Protein AF-A0A395M0Y6-F1 (afdb_monomer_lite)

Secondary structure (DSSP, 8-state):
-PPPHHHHHHHHHHHHHHHHHHHHHHHHTT-HHHHHHHHHHHHHHHHHTT-HHHHHHHHHHHHHH-TT-HHHHHHHHHHHHHHHHHT-

pLDDT: mean 92.53, std 9.12, range [48.5, 98.56]

Radius of gyration: 13.65 Å; chains: 1; bounding box: 30×34×34 Å

Structure (mmCIF, N/CA/C/O backbone):
data_AF-A0A395M0Y6-F1
#
_entry.id   AF-A0A395M0Y6-F1
#
loop_
_atom_site.group_PDB
_atom_site.id
_atom_site.type_symbol
_atom_site.label_atom_id
_atom_site.label_alt_id
_atom_site.label_comp_id
_atom_site.label_asym_id
_atom_site.label_entity_id
_atom_site.label_seq_id
_atom_site.pdbx_PDB_ins_code
_atom_site.Cartn_x
_atom_site.Cartn_y
_atom_site.Cartn_z
_atom_site.occupancy
_atom_site.B_iso_or_equiv
_atom_site.auth_seq_id
_atom_site.auth_comp_id
_atom_site.auth_asym_id
_atom_site.auth_atom_id
_atom_site.pdbx_PDB_model_num
ATOM 1 N N . MET A 1 1 ? 2.363 20.648 20.831 1.00 61.59 1 MET A N 1
ATOM 2 C CA . MET A 1 1 ? 0.913 20.640 20.541 1.00 61.59 1 MET A CA 1
ATOM 3 C C . MET A 1 1 ? 0.553 19.262 20.016 1.00 61.59 1 MET A C 1
ATOM 5 O O . MET A 1 1 ? 1.324 18.731 19.228 1.00 61.59 1 MET A O 1
ATOM 9 N N . ASN A 1 2 ? -0.538 18.661 20.495 1.00 71.38 2 ASN A N 1
ATOM 10 C CA . ASN A 1 2 ? -1.048 17.412 19.928 1.00 71.38 2 ASN A CA 1
ATOM 11 C C . ASN A 1 2 ? -1.903 17.761 18.704 1.00 71.38 2 ASN A C 1
ATOM 13 O O . ASN A 1 2 ? -2.810 18.576 18.871 1.00 71.38 2 ASN A O 1
ATOM 17 N N . PRO A 1 3 ? -1.639 17.179 17.522 1.00 73.69 3 PRO A N 1
ATOM 18 C CA . PRO A 1 3 ? -2.434 17.469 16.339 1.00 73.69 3 PRO A CA 1
ATOM 19 C C . PRO A 1 3 ? -3.882 17.012 16.526 1.00 73.69 3 PRO A C 1
ATOM 21 O O . PRO A 1 3 ? -4.144 15.977 17.165 1.00 73.69 3 PRO A O 1
ATOM 24 N N . SER A 1 4 ? -4.801 17.801 15.976 1.00 87.88 4 SER A N 1
ATOM 25 C CA . SER A 1 4 ? -6.238 17.560 15.988 1.00 87.88 4 SER A CA 1
ATOM 26 C C . SER A 1 4 ? -6.591 16.281 15.212 1.00 87.88 4 SER A C 1
ATOM 28 O O . SER A 1 4 ? -5.760 15.678 14.526 1.00 87.88 4 SER A O 1
ATOM 30 N N . CYS A 1 5 ? -7.833 15.810 15.354 1.00 84.12 5 CYS A N 1
ATOM 31 C CA . CYS A 1 5 ? -8.302 14.646 14.598 1.00 84.12 5 CYS A CA 1
ATOM 32 C C . CYS A 1 5 ? -8.303 14.920 13.083 1.00 84.12 5 CYS A C 1
ATOM 34 O O . CYS A 1 5 ? -7.876 14.070 12.305 1.00 84.12 5 CYS A O 1
ATOM 36 N N . GLU A 1 6 ? -8.722 16.123 12.688 1.00 84.00 6 GLU A N 1
ATOM 37 C CA . GLU A 1 6 ? -8.781 16.569 11.292 1.00 84.00 6 GLU A CA 1
ATOM 38 C C . GLU A 1 6 ? -7.378 16.657 10.683 1.00 84.00 6 GLU A C 1
ATOM 40 O O . GLU A 1 6 ? -7.126 16.042 9.650 1.00 84.00 6 GLU A O 1
ATOM 45 N N . GLU A 1 7 ? -6.424 17.268 11.393 1.00 85.50 7 GLU A N 1
ATOM 46 C CA . GLU A 1 7 ? -5.025 17.370 10.947 1.00 85.50 7 GLU A CA 1
ATOM 47 C C . GLU A 1 7 ? -4.394 15.986 10.719 1.00 85.50 7 GLU A C 1
ATOM 49 O O . GLU A 1 7 ? -3.639 15.774 9.770 1.00 85.50 7 GLU A O 1
ATOM 54 N N . LYS A 1 8 ? -4.722 14.996 11.561 1.00 86.38 8 LYS A N 1
ATOM 55 C CA . LYS A 1 8 ? -4.240 13.615 11.384 1.00 86.38 8 LYS A CA 1
ATOM 56 C C . LYS A 1 8 ? -4.863 12.928 10.171 1.00 86.38 8 LYS A C 1
ATOM 58 O O . LYS A 1 8 ? -4.188 12.126 9.526 1.00 86.38 8 LYS A O 1
ATOM 63 N N . LEU A 1 9 ? -6.139 13.180 9.885 1.00 83.31 9 LEU A N 1
ATOM 64 C CA . LEU A 1 9 ? -6.811 12.620 8.712 1.00 83.31 9 LEU A CA 1
ATOM 65 C C . LEU A 1 9 ? -6.245 13.220 7.420 1.00 83.31 9 LEU A C 1
ATOM 67 O O . LEU A 1 9 ? -5.921 12.465 6.504 1.00 83.31 9 LEU A O 1
ATOM 71 N N . GLU A 1 10 ? -6.045 14.537 7.383 1.00 85.81 10 GLU A N 1
ATOM 72 C CA . GLU A 1 10 ? -5.429 15.244 6.254 1.00 85.81 10 GLU A CA 1
ATOM 73 C C . GLU A 1 10 ? -3.987 14.791 6.007 1.00 85.81 10 GLU A C 1
ATOM 75 O O . GLU A 1 10 ? -3.614 14.498 4.866 1.00 85.81 10 GLU A O 1
ATOM 80 N N . GLN A 1 11 ? -3.188 14.645 7.071 1.00 87.31 11 GLN A N 1
ATOM 81 C CA . GLN A 1 11 ? -1.827 14.123 6.958 1.00 87.31 11 GLN A CA 1
ATOM 82 C C . GLN A 1 11 ? -1.822 12.694 6.406 1.00 87.31 11 GLN A C 1
ATOM 84 O O . GLN A 1 11 ? -1.069 12.401 5.482 1.00 87.31 11 GLN A O 1
ATOM 89 N N . ASN A 1 12 ? -2.686 11.808 6.915 1.00 87.75 12 ASN A N 1
ATOM 90 C CA . ASN A 1 12 ? -2.771 10.433 6.416 1.00 87.75 12 ASN A CA 1
ATOM 91 C C . ASN A 1 12 ? -3.166 10.387 4.934 1.00 87.75 12 ASN A C 1
ATOM 93 O O . ASN A 1 12 ? -2.598 9.598 4.183 1.00 87.75 12 ASN A O 1
ATOM 97 N N . ALA A 1 13 ? -4.123 11.214 4.504 1.00 86.31 13 ALA A N 1
ATOM 98 C CA . ALA A 1 13 ? -4.527 11.292 3.101 1.00 86.31 13 ALA A CA 1
ATOM 99 C C . ALA A 1 13 ? -3.378 11.791 2.211 1.00 86.31 13 ALA A C 1
ATOM 101 O O . ALA A 1 13 ? -3.115 11.219 1.153 1.00 86.31 13 ALA A O 1
ATOM 102 N N . THR A 1 14 ? -2.650 12.808 2.674 1.00 89.81 14 THR A N 1
ATOM 103 C CA . THR A 1 14 ? -1.479 13.355 1.978 1.00 89.81 14 THR A CA 1
ATOM 104 C C . THR A 1 14 ? -0.370 12.311 1.855 1.00 89.81 14 THR A C 1
ATOM 106 O O . THR A 1 14 ? 0.146 12.078 0.762 1.00 89.81 14 THR A O 1
ATOM 109 N N . ASP A 1 15 ? -0.047 11.619 2.948 1.00 92.69 15 ASP A N 1
ATOM 110 C CA . ASP A 1 15 ? 0.975 10.573 2.974 1.00 92.69 15 ASP A CA 1
ATOM 111 C C . ASP A 1 15 ? 0.625 9.409 2.036 1.00 92.69 15 ASP A C 1
ATOM 113 O O . ASP A 1 15 ? 1.503 8.894 1.341 1.00 92.69 15 ASP A O 1
ATOM 117 N N . VAL A 1 16 ? -0.651 9.008 1.971 1.00 95.69 16 VAL A N 1
ATOM 118 C CA . VAL A 1 16 ? -1.128 7.977 1.032 1.00 95.69 16 VAL A CA 1
ATOM 119 C C . VAL A 1 16 ? -0.829 8.382 -0.412 1.00 95.69 16 VAL A C 1
ATOM 121 O O . VAL A 1 16 ? -0.204 7.607 -1.137 1.00 95.69 16 VAL A O 1
ATOM 124 N N . LEU A 1 17 ? -1.187 9.607 -0.811 1.00 96.25 17 LEU A N 1
ATOM 125 C CA . LEU A 1 17 ? -0.936 10.108 -2.168 1.00 96.25 17 LEU A CA 1
ATOM 126 C C . LEU A 1 17 ? 0.562 10.171 -2.497 1.00 96.25 17 LEU A C 1
ATOM 128 O O . LEU A 1 17 ? 0.972 9.807 -3.602 1.00 96.25 17 LEU A O 1
ATOM 132 N N . ILE A 1 18 ? 1.391 10.590 -1.535 1.00 97.62 18 ILE A N 1
ATOM 133 C CA . ILE A 1 18 ? 2.851 10.625 -1.694 1.00 97.62 18 ILE A CA 1
ATOM 134 C C . ILE A 1 18 ? 3.392 9.212 -1.932 1.00 97.62 18 ILE A C 1
ATOM 136 O O . ILE A 1 18 ? 4.155 8.999 -2.877 1.00 97.62 18 ILE A O 1
ATOM 140 N N . TYR A 1 19 ? 2.987 8.233 -1.120 1.00 98.31 19 TYR A N 1
ATOM 141 C CA . TYR A 1 19 ? 3.445 6.855 -1.279 1.00 98.31 19 TYR A CA 1
ATOM 142 C C . TYR A 1 19 ? 2.973 6.219 -2.590 1.00 98.31 19 TYR A C 1
ATOM 144 O O . TYR A 1 19 ? 3.754 5.498 -3.208 1.00 98.31 19 TYR A O 1
ATOM 152 N N . GLU A 1 20 ? 1.751 6.495 -3.051 1.00 98.12 20 GLU A N 1
ATOM 153 C CA . GLU A 1 20 ? 1.273 6.024 -4.359 1.00 98.12 20 GLU A CA 1
ATOM 154 C C . GLU A 1 20 ? 2.113 6.607 -5.511 1.00 98.12 20 GLU A C 1
ATOM 156 O O . GLU A 1 20 ? 2.573 5.866 -6.381 1.00 98.12 20 GLU A O 1
ATOM 161 N N . SER A 1 21 ? 2.402 7.912 -5.477 1.00 97.94 21 SER A N 1
ATOM 162 C CA . SER A 1 21 ? 3.225 8.585 -6.494 1.00 97.94 21 SER A CA 1
ATOM 163 C C . SER A 1 21 ? 4.673 8.073 -6.516 1.00 97.94 21 SER A C 1
ATOM 165 O O . SER A 1 21 ? 5.236 7.762 -7.574 1.00 97.94 21 SER A O 1
ATOM 167 N N . MET A 1 22 ? 5.275 7.899 -5.334 1.00 98.19 22 MET A N 1
ATOM 168 C CA . MET A 1 22 ? 6.599 7.289 -5.205 1.00 98.19 22 MET A CA 1
ATOM 169 C C . MET A 1 22 ? 6.601 5.848 -5.706 1.00 98.19 22 MET A C 1
ATOM 171 O O . MET A 1 22 ? 7.537 5.448 -6.397 1.00 98.19 22 MET A O 1
ATOM 175 N N . ALA A 1 23 ? 5.562 5.071 -5.387 1.00 98.25 23 ALA A N 1
ATOM 176 C CA . ALA A 1 23 ? 5.448 3.693 -5.834 1.00 98.25 23 ALA A CA 1
ATOM 177 C C . ALA A 1 23 ? 5.451 3.597 -7.356 1.00 98.25 23 ALA A C 1
ATOM 179 O O . ALA A 1 23 ? 6.260 2.851 -7.910 1.00 98.25 23 ALA A O 1
ATOM 180 N N . GLN A 1 24 ? 4.595 4.384 -8.013 1.00 97.88 24 GLN A N 1
ATOM 181 C CA . GLN A 1 24 ? 4.519 4.450 -9.466 1.00 97.88 24 GLN A CA 1
ATOM 182 C C . GLN A 1 24 ? 5.886 4.790 -10.069 1.00 97.88 24 GLN A C 1
ATOM 184 O O . GLN A 1 24 ? 6.403 4.030 -10.886 1.00 97.88 24 GLN A O 1
ATOM 189 N N . THR A 1 25 ? 6.520 5.863 -9.589 1.00 98.12 25 THR A N 1
ATOM 190 C CA . THR A 1 25 ? 7.841 6.290 -10.072 1.00 98.12 25 THR A CA 1
ATOM 191 C C . THR A 1 25 ? 8.893 5.192 -9.885 1.00 98.12 25 THR A C 1
ATOM 193 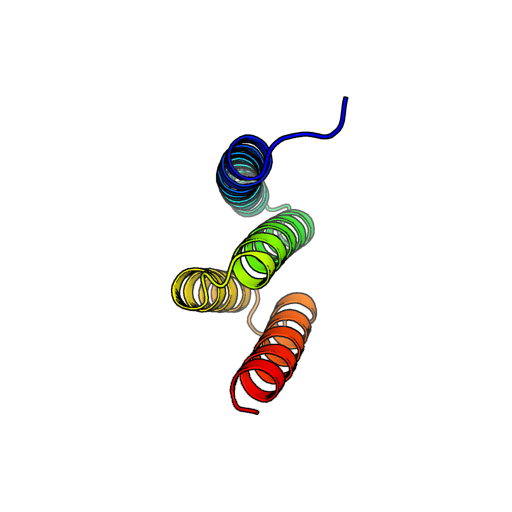O O . THR A 1 25 ? 9.673 4.907 -10.793 1.00 98.12 25 THR A O 1
ATOM 196 N N . CYS A 1 26 ? 8.930 4.540 -8.719 1.00 98.19 26 CYS A N 1
ATOM 197 C CA . CYS A 1 26 ? 9.867 3.452 -8.458 1.00 98.19 26 CYS A CA 1
ATOM 198 C C . CYS A 1 26 ? 9.643 2.264 -9.401 1.00 98.19 26 CYS A C 1
ATOM 200 O O . CYS A 1 26 ? 10.620 1.729 -9.920 1.00 98.19 26 CYS A O 1
ATOM 202 N N . ILE A 1 27 ? 8.392 1.862 -9.638 1.00 97.62 27 ILE A N 1
ATOM 203 C CA . ILE A 1 27 ? 8.048 0.737 -10.520 1.00 97.62 27 ILE A CA 1
ATOM 204 C C . ILE A 1 27 ? 8.436 1.053 -11.967 1.00 97.62 27 ILE A C 1
ATOM 206 O O . ILE A 1 27 ? 9.122 0.249 -12.594 1.00 97.62 27 ILE A O 1
ATOM 210 N N . GLU A 1 28 ? 8.088 2.239 -12.470 1.00 97.56 28 GLU A N 1
ATOM 211 C CA . GLU A 1 28 ? 8.435 2.688 -13.828 1.00 97.56 28 GLU A CA 1
ATOM 212 C C . GLU A 1 28 ? 9.951 2.728 -14.066 1.00 97.56 28 GLU A C 1
ATOM 214 O O . GLU A 1 28 ? 10.427 2.453 -15.166 1.00 97.56 28 GLU A O 1
ATOM 219 N N . LYS A 1 29 ? 10.731 3.046 -13.027 1.00 97.62 29 LYS A N 1
ATOM 220 C CA . LYS A 1 29 ? 12.201 3.059 -13.076 1.00 97.62 29 LYS A CA 1
ATOM 221 C C . LYS A 1 29 ? 12.840 1.692 -12.794 1.00 97.62 29 LYS A C 1
ATOM 223 O O . LYS A 1 29 ? 14.064 1.602 -12.760 1.00 97.62 29 LYS A O 1
ATOM 228 N N . GLY A 1 30 ? 12.049 0.639 -12.582 1.00 97.06 30 GLY A N 1
ATOM 229 C CA . GLY A 1 30 ? 12.536 -0.719 -12.315 1.00 97.06 30 GLY A CA 1
ATOM 230 C C . GLY A 1 30 ? 12.941 -0.988 -10.859 1.00 97.06 30 GLY A C 1
ATOM 231 O O . GLY A 1 30 ? 13.360 -2.097 -10.530 1.00 97.06 30 GLY A O 1
ATOM 232 N N . PHE A 1 31 ? 12.763 -0.032 -9.945 1.00 97.69 31 PHE A N 1
ATOM 233 C CA . PHE A 1 31 ? 12.959 -0.213 -8.502 1.00 97.69 31 PHE A CA 1
ATOM 234 C C . PHE A 1 31 ? 11.755 -0.916 -7.852 1.00 97.69 31 PHE A C 1
ATOM 236 O O . PHE A 1 31 ? 11.179 -0.432 -6.874 1.00 97.69 31 PHE A O 1
ATOM 243 N N . VAL A 1 32 ? 11.384 -2.083 -8.383 1.00 96.69 32 VAL A N 1
ATOM 244 C CA . VAL A 1 32 ? 10.152 -2.822 -8.052 1.00 96.69 32 VAL A CA 1
ATOM 245 C C . VAL A 1 32 ? 9.974 -3.022 -6.544 1.00 96.69 32 VAL A C 1
ATOM 247 O O . VAL A 1 32 ? 8.928 -2.695 -5.990 1.00 96.69 32 VAL A O 1
ATOM 250 N N . GLN A 1 33 ? 11.020 -3.468 -5.844 1.00 97.25 33 GLN A N 1
ATOM 251 C CA . GLN A 1 33 ? 10.965 -3.709 -4.396 1.00 97.25 33 GLN A CA 1
ATOM 252 C C . GLN A 1 33 ? 10.718 -2.431 -3.578 1.00 97.25 33 GLN A C 1
ATOM 254 O O . GLN A 1 33 ? 10.041 -2.471 -2.551 1.00 97.25 33 GLN A O 1
ATOM 259 N N . HIS A 1 34 ? 11.240 -1.281 -4.018 1.00 97.81 34 HIS A N 1
ATOM 260 C CA . HIS A 1 34 ? 10.942 0.001 -3.372 1.00 97.81 34 HIS A CA 1
ATOM 261 C C . HIS A 1 34 ? 9.512 0.449 -3.670 1.00 97.81 34 HIS A C 1
ATOM 263 O O . HIS A 1 34 ? 8.828 0.925 -2.764 1.00 97.81 34 HIS A O 1
ATOM 269 N N . GLY A 1 35 ? 9.037 0.225 -4.896 1.00 98.38 35 GLY A N 1
ATOM 270 C CA . GLY A 1 35 ? 7.656 0.501 -5.268 1.00 98.38 35 GLY A CA 1
ATOM 271 C C . GLY A 1 35 ? 6.652 -0.293 -4.435 1.00 98.38 35 GLY A C 1
ATOM 272 O O . GLY A 1 35 ? 5.748 0.288 -3.840 1.00 98.38 35 GLY A O 1
ATOM 273 N N . LEU A 1 36 ? 6.878 -1.601 -4.280 1.00 98.38 36 LEU A N 1
ATOM 274 C CA . LEU A 1 36 ? 6.057 -2.476 -3.438 1.00 98.38 36 LEU A CA 1
ATOM 275 C C . LEU A 1 36 ? 6.039 -2.029 -1.970 1.00 98.38 36 LEU A C 1
ATOM 277 O O . LEU A 1 36 ? 4.982 -2.028 -1.344 1.00 98.38 36 LEU A O 1
ATOM 281 N N . LYS A 1 37 ? 7.180 -1.591 -1.418 1.00 98.31 37 LYS A N 1
ATOM 282 C CA . LYS A 1 37 ? 7.233 -1.017 -0.060 1.00 98.31 37 LYS A CA 1
ATOM 283 C C . LYS A 1 37 ? 6.409 0.265 0.063 1.00 98.31 37 LYS A C 1
ATOM 285 O O . LYS A 1 37 ? 5.808 0.487 1.112 1.00 98.31 37 LYS A O 1
ATOM 290 N N . CYS A 1 38 ? 6.385 1.103 -0.971 1.00 98.44 38 CYS A N 1
ATOM 291 C CA . CYS A 1 38 ? 5.581 2.323 -0.969 1.00 98.44 38 CYS A CA 1
ATOM 292 C C . CYS A 1 38 ? 4.082 1.992 -1.021 1.00 98.44 38 CYS A C 1
ATOM 294 O O . CYS A 1 38 ? 3.343 2.461 -0.157 1.00 98.44 38 CYS A O 1
ATOM 296 N N . LEU A 1 39 ? 3.652 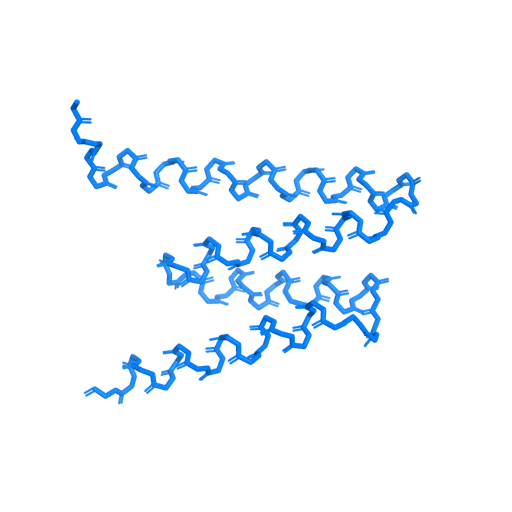1.097 -1.923 1.00 98.50 39 LEU A N 1
ATOM 297 C CA . LEU A 1 39 ? 2.261 0.613 -1.968 1.00 98.50 39 LEU A CA 1
ATOM 298 C C . LEU A 1 39 ? 1.827 0.010 -0.628 1.00 98.50 39 LEU A C 1
ATOM 300 O O . LEU A 1 39 ? 0.752 0.326 -0.122 1.00 98.50 39 LEU A O 1
ATOM 304 N N . TYR A 1 40 ? 2.693 -0.798 -0.014 1.00 98.19 40 TYR A N 1
ATOM 305 C CA . TYR A 1 40 ? 2.438 -1.391 1.294 1.00 98.19 40 TYR A CA 1
ATOM 306 C C . TYR A 1 40 ? 2.194 -0.327 2.375 1.00 98.19 40 TYR A C 1
ATOM 308 O O . TYR A 1 40 ? 1.224 -0.408 3.126 1.00 98.19 40 TYR A O 1
ATOM 316 N N . ARG A 1 41 ? 3.033 0.717 2.437 1.00 97.75 41 ARG A N 1
ATOM 317 C CA . ARG A 1 41 ? 2.868 1.819 3.401 1.00 97.75 41 ARG A CA 1
ATOM 318 C C . ARG A 1 41 ? 1.577 2.602 3.181 1.00 97.75 41 ARG A C 1
ATOM 32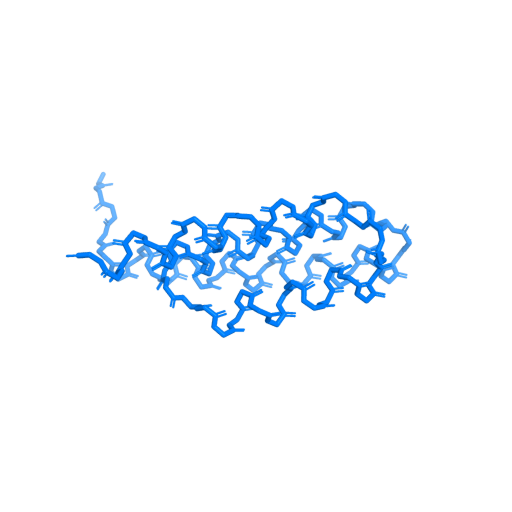0 O O . ARG A 1 41 ? 0.886 2.875 4.162 1.00 97.75 41 ARG A O 1
ATOM 327 N N . ALA A 1 42 ? 1.238 2.916 1.929 1.00 98.12 42 ALA A N 1
ATOM 328 C CA . ALA A 1 42 ? -0.033 3.553 1.589 1.00 98.12 42 ALA A CA 1
ATOM 329 C C . ALA A 1 42 ? -1.211 2.702 2.089 1.00 98.12 42 ALA A C 1
ATOM 331 O O . ALA A 1 42 ? -2.093 3.191 2.794 1.00 98.12 42 ALA A O 1
ATOM 332 N N . ALA A 1 43 ? -1.168 1.395 1.824 1.00 97.44 43 ALA A N 1
ATOM 333 C CA . ALA A 1 43 ? -2.224 0.478 2.222 1.00 97.44 43 ALA A CA 1
ATOM 334 C C . ALA A 1 43 ? -2.367 0.366 3.746 1.00 97.44 43 ALA A C 1
ATOM 336 O O . ALA A 1 43 ? -3.487 0.341 4.249 1.00 97.44 43 ALA A O 1
ATOM 337 N N . LEU A 1 44 ? -1.270 0.380 4.508 1.00 96.12 44 LEU A N 1
ATOM 338 C CA . LEU A 1 44 ? -1.338 0.397 5.973 1.00 96.12 44 LEU A CA 1
ATOM 339 C C . LEU A 1 44 ? -2.008 1.661 6.529 1.00 96.12 44 LEU A C 1
ATOM 341 O O . LEU A 1 44 ? -2.727 1.583 7.527 1.00 96.12 44 LEU A O 1
ATOM 345 N N . LEU A 1 45 ? -1.788 2.824 5.910 1.00 95.31 45 LEU A N 1
ATOM 346 C CA . LEU A 1 45 ? -2.450 4.074 6.302 1.00 95.31 45 LEU A CA 1
ATOM 347 C C . LEU A 1 45 ? -3.948 4.043 5.971 1.00 95.31 45 LEU A C 1
ATOM 349 O O . LEU A 1 45 ? -4.779 4.382 6.820 1.00 95.31 45 LEU A O 1
ATOM 353 N N . CYS A 1 46 ? -4.308 3.548 4.785 1.00 95.12 46 CYS A N 1
ATOM 354 C CA . CYS A 1 46 ? -5.702 3.311 4.407 1.00 95.12 46 CYS A CA 1
ATOM 355 C C . CYS A 1 46 ? -6.378 2.324 5.368 1.00 95.12 46 CYS A C 1
ATOM 357 O O . CYS A 1 46 ? -7.478 2.582 5.851 1.00 95.12 46 CYS A O 1
ATOM 359 N N . LEU A 1 47 ? -5.693 1.237 5.734 1.00 93.75 47 LEU A N 1
ATOM 360 C CA . LEU A 1 47 ? -6.203 0.251 6.680 1.00 93.75 47 LEU A CA 1
ATOM 361 C C . LEU A 1 47 ? -6.428 0.885 8.057 1.00 93.75 47 LEU A C 1
ATOM 363 O O . LEU A 1 47 ? -7.469 0.663 8.668 1.00 93.75 47 LEU A O 1
ATOM 367 N N . LYS A 1 48 ? -5.494 1.723 8.531 1.00 90.75 48 LYS A N 1
ATOM 368 C CA . LYS A 1 48 ? -5.613 2.491 9.787 1.00 90.75 48 LYS A CA 1
ATOM 369 C C . LYS A 1 48 ? -6.824 3.402 9.844 1.00 90.75 48 LYS A C 1
ATOM 371 O O . LYS A 1 48 ? -7.402 3.510 10.923 1.00 90.75 48 LYS A O 1
ATOM 376 N N . THR A 1 49 ? -7.203 3.986 8.719 1.00 90.00 49 THR A N 1
ATOM 377 C CA . THR A 1 49 ? -8.327 4.920 8.604 1.00 90.00 49 THR A CA 1
ATOM 378 C C . THR A 1 49 ? -9.632 4.256 8.150 1.00 90.00 49 THR A C 1
ATOM 380 O O . THR A 1 49 ? -10.620 4.951 7.958 1.00 90.00 49 THR A O 1
ATOM 383 N N . GLY A 1 50 ? -9.666 2.923 8.006 1.00 90.19 50 GLY A N 1
ATOM 384 C CA . GLY A 1 50 ? -10.874 2.175 7.631 1.00 90.19 50 GLY A CA 1
ATOM 385 C C . GLY A 1 50 ? -11.220 2.221 6.137 1.00 90.19 50 GLY A C 1
ATOM 386 O O . GLY A 1 50 ? -12.308 1.820 5.738 1.00 90.19 50 GLY A O 1
ATOM 387 N N . GLN A 1 51 ? -10.303 2.676 5.281 1.00 91.81 51 GLN A N 1
ATOM 388 C CA . GLN A 1 51 ? -10.500 2.769 3.831 1.00 91.81 51 GLN A CA 1
ATOM 389 C C . GLN A 1 51 ? -10.282 1.407 3.140 1.00 91.81 51 GLN A C 1
ATOM 391 O O . GLN A 1 51 ? -9.381 1.247 2.316 1.00 91.81 51 GLN A O 1
ATOM 396 N N . PHE A 1 52 ? -11.081 0.394 3.489 1.00 92.94 52 PHE A N 1
ATOM 397 C CA . PHE A 1 52 ? -10.880 -1.000 3.054 1.00 92.94 52 PHE A CA 1
ATOM 398 C C . PHE A 1 52 ? -10.919 -1.207 1.534 1.00 92.94 52 PHE A C 1
ATOM 400 O O . PHE A 1 52 ? -10.170 -2.030 1.000 1.00 92.94 52 PHE A O 1
ATOM 407 N N . GLU A 1 53 ? -11.752 -0.452 0.817 1.00 94.88 53 GLU A N 1
ATOM 408 C CA . GLU A 1 53 ? -11.809 -0.511 -0.647 1.00 94.88 53 GLU A CA 1
ATOM 409 C C . GLU A 1 53 ? -10.472 -0.086 -1.271 1.00 94.88 53 GLU A C 1
ATOM 411 O O . GLU A 1 53 ? -9.920 -0.787 -2.122 1.00 94.88 53 GLU A O 1
ATOM 416 N N . LYS A 1 54 ? -9.882 1.001 -0.760 1.00 95.69 54 LYS A N 1
ATOM 417 C CA . LYS A 1 54 ? -8.570 1.492 -1.191 1.00 95.69 54 LYS A CA 1
ATOM 418 C C . LYS A 1 54 ? -7.452 0.507 -0.839 1.00 95.69 54 LYS A C 1
ATOM 420 O O . LYS A 1 54 ? -6.582 0.259 -1.669 1.00 95.69 54 LYS A O 1
ATOM 425 N N . VAL A 1 55 ? -7.502 -0.123 0.341 1.00 97.31 55 VAL A N 1
ATOM 426 C CA . VAL A 1 55 ? -6.570 -1.211 0.707 1.00 97.31 55 VAL A CA 1
ATOM 427 C C . VAL A 1 55 ? -6.649 -2.356 -0.304 1.00 97.31 55 VAL A C 1
ATOM 429 O O . VAL A 1 55 ? -5.619 -2.833 -0.772 1.00 97.31 55 VAL A O 1
ATOM 432 N N . THR A 1 56 ? -7.862 -2.756 -0.693 1.00 97.25 56 THR A N 1
ATOM 433 C CA . THR A 1 56 ? -8.087 -3.820 -1.684 1.00 97.25 56 THR A CA 1
ATOM 434 C C . THR A 1 56 ? -7.526 -3.437 -3.055 1.00 97.25 56 THR A C 1
ATOM 436 O O . THR A 1 56 ? -6.910 -4.266 -3.727 1.00 97.25 56 THR A O 1
ATOM 439 N N . GLN A 1 57 ? -7.699 -2.180 -3.474 1.00 98.00 57 GLN A N 1
ATOM 440 C CA . GLN A 1 57 ? -7.117 -1.665 -4.714 1.00 98.00 57 GLN A CA 1
ATOM 441 C C . GLN A 1 57 ? -5.584 -1.742 -4.689 1.00 98.00 57 GLN A C 1
ATOM 443 O O . GLN A 1 57 ? -4.983 -2.260 -5.631 1.00 98.00 57 GLN A O 1
ATOM 448 N N . LEU A 1 58 ? -4.959 -1.265 -3.612 1.00 98.06 58 LEU A N 1
ATOM 449 C CA . LEU A 1 58 ? -3.503 -1.269 -3.454 1.00 98.06 58 LEU A CA 1
ATOM 450 C C . LEU A 1 58 ? -2.945 -2.697 -3.389 1.00 98.06 58 LEU A C 1
ATOM 452 O O . LEU A 1 58 ? -1.940 -2.990 -4.030 1.00 98.06 58 LEU A O 1
ATOM 456 N N . LEU A 1 59 ? -3.633 -3.616 -2.707 1.00 98.19 59 LEU A N 1
ATOM 457 C CA . LEU A 1 59 ? -3.265 -5.033 -2.668 1.00 98.19 59 LEU A CA 1
ATOM 458 C C . LEU A 1 59 ? -3.251 -5.658 -4.073 1.00 98.19 59 LEU A C 1
ATOM 460 O O . LEU A 1 59 ? -2.291 -6.331 -4.446 1.00 98.19 59 LEU A O 1
ATOM 464 N N . ARG A 1 60 ? -4.283 -5.395 -4.888 1.00 98.25 60 ARG A N 1
ATOM 465 C CA . ARG A 1 60 ? -4.332 -5.858 -6.286 1.00 98.25 60 ARG A CA 1
ATOM 466 C C . ARG A 1 60 ? -3.191 -5.281 -7.120 1.00 98.25 60 ARG A C 1
ATOM 468 O O . ARG A 1 60 ? -2.603 -6.007 -7.914 1.00 98.25 60 ARG A O 1
ATOM 475 N N . GLN A 1 61 ? -2.861 -4.003 -6.931 1.00 98.00 61 GLN A N 1
ATOM 476 C CA . GLN A 1 61 ? -1.717 -3.385 -7.606 1.00 98.00 61 GLN A CA 1
ATOM 477 C C . GLN A 1 61 ? -0.398 -4.058 -7.217 1.00 98.00 61 GLN A C 1
ATOM 479 O O . GLN A 1 61 ? 0.421 -4.326 -8.090 1.00 98.00 61 GLN A O 1
ATOM 484 N N . MET A 1 62 ? -0.200 -4.390 -5.938 1.00 98.56 62 MET A N 1
ATOM 485 C CA . MET A 1 62 ? 1.006 -5.095 -5.494 1.00 98.56 62 MET A CA 1
ATOM 486 C C . MET A 1 62 ? 1.146 -6.467 -6.161 1.00 98.56 62 MET A C 1
ATOM 488 O O . MET A 1 62 ? 2.222 -6.774 -6.667 1.00 98.56 62 MET A O 1
ATOM 492 N N . TYR A 1 63 ? 0.067 -7.253 -6.236 1.00 98.25 63 TYR A N 1
ATOM 493 C CA . TYR A 1 63 ? 0.081 -8.543 -6.938 1.00 98.25 63 TYR A CA 1
ATOM 494 C C . TYR A 1 63 ? 0.249 -8.407 -8.459 1.00 98.25 63 TYR A C 1
ATOM 496 O O . TYR A 1 63 ? 0.829 -9.287 -9.088 1.00 98.25 63 TYR A O 1
ATOM 504 N N . ALA A 1 64 ? -0.224 -7.313 -9.060 1.00 97.88 64 ALA A N 1
ATOM 505 C CA . ALA A 1 64 ? 0.004 -7.038 -10.478 1.00 97.88 64 ALA A CA 1
ATOM 506 C C . ALA A 1 64 ? 1.474 -6.696 -10.778 1.00 97.88 64 ALA A C 1
ATOM 508 O O . ALA A 1 64 ? 1.978 -7.027 -11.848 1.00 97.88 64 ALA A O 1
ATOM 509 N N . VAL A 1 65 ? 2.159 -6.041 -9.836 1.00 97.00 65 VAL A N 1
ATOM 510 C CA . VAL A 1 65 ? 3.591 -5.721 -9.929 1.00 97.00 65 VAL A CA 1
ATOM 511 C C . VAL A 1 65 ? 4.452 -6.963 -9.687 1.00 97.00 65 VAL A C 1
ATOM 513 O O . VAL A 1 65 ? 5.429 -7.182 -10.399 1.00 97.00 65 VAL A O 1
ATOM 516 N N . ASP A 1 66 ? 4.100 -7.765 -8.683 1.00 97.25 66 ASP A N 1
ATOM 517 C CA . ASP A 1 66 ? 4.777 -9.013 -8.334 1.00 97.25 66 ASP A CA 1
ATOM 518 C C . ASP A 1 66 ? 3.771 -10.001 -7.722 1.00 97.25 66 ASP A C 1
ATOM 520 O O . ASP A 1 66 ? 3.366 -9.874 -6.562 1.00 97.25 66 ASP A O 1
ATOM 524 N N . GLY A 1 67 ? 3.383 -11.015 -8.501 1.00 94.75 67 GLY A N 1
ATOM 525 C CA . GLY A 1 67 ? 2.397 -12.020 -8.091 1.00 94.75 67 GLY A CA 1
ATOM 526 C C . GLY A 1 67 ? 2.833 -12.879 -6.899 1.00 94.75 67 GLY A C 1
ATOM 527 O O . GLY A 1 67 ? 1.985 -13.471 -6.235 1.00 94.75 67 GLY A O 1
ATOM 528 N N . GLY A 1 68 ? 4.135 -12.930 -6.598 1.00 94.44 68 GLY A N 1
ATOM 529 C CA . GLY A 1 68 ? 4.703 -13.631 -5.445 1.00 94.44 68 GLY A CA 1
ATOM 530 C C . GLY A 1 68 ? 5.051 -12.712 -4.273 1.00 94.44 68 GLY A C 1
ATOM 531 O O . GLY A 1 68 ? 5.757 -13.142 -3.360 1.00 94.44 68 GLY A O 1
ATOM 532 N N . SER A 1 69 ? 4.603 -11.452 -4.289 1.00 96.94 69 SER A N 1
ATOM 533 C CA . SER A 1 69 ? 5.024 -10.452 -3.309 1.00 96.94 69 SER A CA 1
ATOM 534 C C . SER A 1 69 ? 4.669 -10.851 -1.873 1.00 96.94 69 SER A C 1
ATOM 536 O O . SER A 1 69 ? 3.504 -10.845 -1.471 1.00 96.94 69 SER A O 1
ATOM 538 N N . HIS A 1 70 ? 5.692 -11.088 -1.048 1.00 97.25 70 HIS A N 1
ATOM 539 C CA . HIS A 1 70 ? 5.522 -11.301 0.394 1.00 97.25 70 HIS A CA 1
ATOM 540 C C . HIS A 1 70 ? 4.840 -10.102 1.076 1.00 97.25 70 HIS A C 1
ATOM 542 O O . HIS A 1 70 ? 4.071 -10.266 2.020 1.00 97.25 70 HIS A O 1
ATOM 548 N N . LEU A 1 71 ? 5.097 -8.877 0.601 1.00 98.00 71 LEU A N 1
ATOM 549 C CA . LEU A 1 71 ? 4.453 -7.677 1.145 1.00 98.00 71 LEU A CA 1
ATOM 550 C C . LEU A 1 71 ? 2.945 -7.663 0.856 1.00 98.00 71 LEU A C 1
ATOM 552 O O . LEU A 1 71 ? 2.174 -7.222 1.705 1.00 98.00 71 LEU A O 1
ATOM 556 N N . ALA A 1 72 ? 2.515 -8.162 -0.307 1.00 97.88 72 ALA A N 1
ATOM 557 C CA . ALA A 1 72 ? 1.094 -8.282 -0.634 1.00 97.88 72 ALA A CA 1
ATOM 558 C C . ALA A 1 72 ? 0.409 -9.323 0.268 1.00 97.88 72 ALA A C 1
ATOM 560 O O . ALA A 1 72 ? -0.611 -9.028 0.887 1.00 97.88 72 ALA A O 1
ATOM 561 N N . GLN A 1 73 ? 1.031 -10.492 0.442 1.00 98.00 73 GLN A N 1
ATOM 562 C CA . GLN A 1 73 ? 0.538 -11.538 1.348 1.00 98.00 73 GLN A CA 1
ATOM 563 C C . GLN A 1 73 ? 0.427 -11.041 2.797 1.00 98.00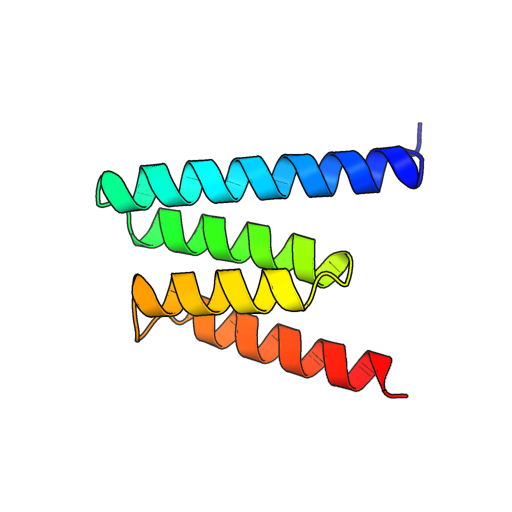 73 GLN A C 1
ATOM 565 O O . GLN A 1 73 ? -0.555 -11.309 3.491 1.00 98.00 73 GLN A O 1
ATOM 570 N N . GLN A 1 74 ? 1.416 -10.270 3.257 1.00 98.00 74 GLN A N 1
ATOM 571 C CA . GLN A 1 74 ? 1.384 -9.667 4.586 1.00 98.00 74 GLN A CA 1
ATOM 572 C C . GLN A 1 74 ? 0.218 -8.677 4.731 1.00 98.00 74 GLN A C 1
ATOM 574 O O . GLN A 1 74 ? -0.505 -8.724 5.726 1.00 98.00 74 GLN A O 1
ATOM 579 N N . LEU A 1 75 ? -0.002 -7.814 3.736 1.00 97.69 75 LEU A N 1
ATOM 580 C CA . LEU A 1 75 ? -1.105 -6.851 3.748 1.00 97.69 75 LEU A CA 1
ATOM 581 C C . LEU A 1 75 ? -2.472 -7.550 3.806 1.00 97.69 75 LEU A C 1
ATOM 583 O O . LEU A 1 75 ? -3.354 -7.130 4.555 1.00 97.69 75 LEU A O 1
ATOM 587 N N . GLU A 1 76 ? -2.638 -8.636 3.054 1.00 96.69 76 GLU A N 1
ATOM 588 C CA . GLU A 1 76 ? -3.850 -9.458 3.051 1.00 96.69 76 GLU A CA 1
ATOM 589 C C . GLU A 1 76 ? -4.133 -10.081 4.430 1.00 96.69 76 GLU 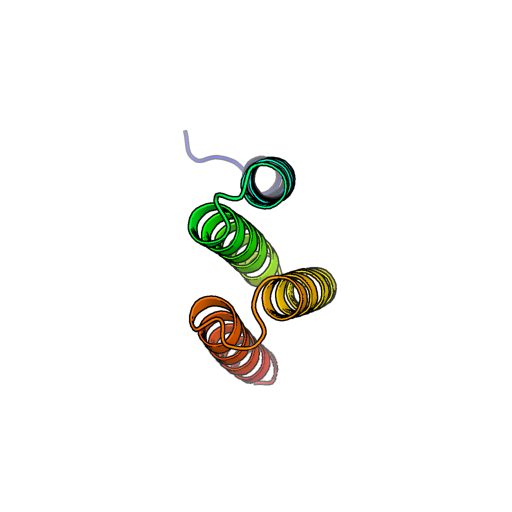A C 1
ATOM 591 O O . GLU A 1 76 ? -5.271 -10.055 4.920 1.00 96.69 76 GLU A O 1
ATOM 596 N N . ALA A 1 77 ? -3.089 -10.568 5.110 1.00 96.12 77 ALA A N 1
ATOM 597 C CA . ALA A 1 77 ? -3.194 -11.081 6.473 1.00 96.12 77 ALA A CA 1
ATOM 598 C C . ALA A 1 77 ? -3.592 -9.983 7.479 1.00 96.12 77 ALA A C 1
ATOM 600 O O . ALA A 1 77 ? -4.458 -10.210 8.333 1.00 96.12 77 ALA A O 1
ATOM 601 N N . GLU A 1 78 ? -3.011 -8.785 7.370 1.00 95.62 78 GLU A N 1
ATOM 602 C CA . GLU A 1 78 ? -3.342 -7.643 8.231 1.00 95.62 78 GLU A CA 1
ATOM 603 C C . GLU A 1 78 ? -4.780 -7.150 8.015 1.00 95.62 78 GLU A C 1
ATOM 605 O O . GLU A 1 78 ? -5.511 -6.922 8.987 1.00 95.62 78 GLU A O 1
ATOM 610 N N . MET A 1 79 ? -5.227 -7.063 6.759 1.00 93.88 79 MET A N 1
ATOM 611 C CA . MET A 1 79 ? -6.606 -6.717 6.407 1.00 93.88 79 MET A CA 1
ATOM 612 C C . MET A 1 79 ? -7.597 -7.725 7.007 1.00 93.88 79 MET A C 1
ATOM 614 O O . MET A 1 79 ? -8.531 -7.338 7.714 1.00 93.88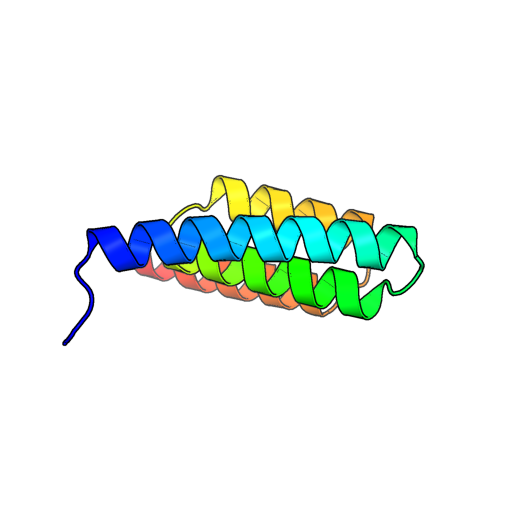 79 MET A O 1
ATOM 618 N N . SER A 1 80 ? -7.336 -9.022 6.828 1.00 93.12 80 SER A N 1
ATOM 619 C CA . SER A 1 80 ? -8.155 -10.109 7.383 1.00 93.12 80 SER A CA 1
ATOM 620 C C . SER A 1 80 ? -8.186 -10.107 8.916 1.00 93.12 80 SER A C 1
ATOM 622 O O . SER A 1 80 ? -9.199 -10.434 9.542 1.00 93.12 80 SER A O 1
ATOM 624 N N . ALA A 1 81 ? -7.075 -9.759 9.570 1.00 92.19 81 ALA A N 1
ATOM 625 C CA . ALA A 1 81 ? -7.026 -9.618 11.023 1.00 92.19 81 ALA A CA 1
ATOM 626 C C . ALA A 1 81 ? -7.867 -8.432 11.514 1.00 92.19 81 ALA A C 1
ATOM 628 O O . ALA A 1 81 ? -8.496 -8.527 12.569 1.00 92.19 81 ALA A O 1
ATOM 629 N N . ARG A 1 82 ? -7.902 -7.330 10.759 1.00 88.88 82 ARG A N 1
ATOM 630 C CA . ARG A 1 82 ? -8.645 -6.129 11.138 1.00 88.88 82 ARG A CA 1
ATOM 631 C C . ARG A 1 82 ? -10.150 -6.268 10.954 1.00 88.88 82 ARG A C 1
ATOM 633 O O . ARG A 1 82 ? -10.885 -5.969 11.889 1.00 88.88 82 ARG A O 1
ATOM 640 N N . MET A 1 83 ? -10.604 -6.811 9.827 1.00 83.00 83 MET A N 1
ATOM 641 C CA . MET A 1 83 ? -12.038 -7.027 9.581 1.00 83.00 83 MET A CA 1
ATOM 642 C C . MET A 1 83 ? -12.675 -7.939 10.644 1.00 83.00 83 MET A C 1
ATOM 644 O O . MET A 1 83 ? -13.798 -7.706 11.085 1.00 83.00 83 MET A O 1
ATOM 648 N N . ARG A 1 84 ? -11.924 -8.932 11.146 1.00 84.50 84 ARG A N 1
ATOM 649 C CA . ARG A 1 84 ? -12.364 -9.791 12.261 1.00 84.50 84 ARG A CA 1
ATOM 650 C C . ARG A 1 84 ? -12.510 -9.055 13.595 1.00 84.50 84 ARG A C 1
ATOM 652 O O . ARG A 1 84 ? -13.290 -9.501 14.430 1.00 84.50 84 ARG A O 1
ATOM 659 N N . LYS A 1 85 ? -11.751 -7.978 13.824 1.00 79.00 85 LYS A N 1
ATOM 660 C CA . LYS A 1 85 ? -11.849 -7.165 15.048 1.00 79.00 85 LYS A CA 1
ATOM 661 C C . LYS A 1 85 ? -13.041 -6.214 15.013 1.00 79.00 85 LYS A C 1
ATOM 663 O O . LYS A 1 85 ? -13.625 -5.987 16.057 1.00 79.00 85 LYS A O 1
ATOM 668 N N . GLU A 1 86 ? -13.395 -5.697 13.839 1.00 70.62 86 GLU A N 1
ATOM 669 C CA . GLU A 1 86 ? -14.524 -4.767 13.668 1.00 70.62 86 GLU A CA 1
ATOM 670 C C . GLU A 1 86 ? -15.889 -5.480 13.575 1.00 70.62 86 GLU A C 1
ATOM 672 O O . GLU A 1 86 ? -16.925 -4.833 13.646 1.00 70.62 86 GLU A O 1
ATOM 677 N N . SER A 1 87 ? -15.903 -6.815 13.461 1.00 62.50 87 SER A N 1
ATOM 678 C CA . SER A 1 87 ? -17.126 -7.642 13.447 1.00 62.50 87 SER A CA 1
ATOM 679 C C . SER A 1 87 ? -17.561 -8.154 14.836 1.00 62.50 87 SER A C 1
ATOM 681 O O . SER A 1 87 ? -18.423 -9.029 14.913 1.00 62.50 87 SER A O 1
ATOM 683 N N . LYS A 1 88 ? -16.934 -7.685 15.923 1.00 48.50 88 LYS A N 1
ATOM 684 C CA . LYS A 1 88 ? -17.240 -8.045 17.320 1.00 48.50 88 LYS A CA 1
ATOM 685 C C . LYS A 1 88 ? -17.665 -6.815 18.103 1.00 48.50 88 LYS A C 1
ATOM 687 O O . LYS A 1 88 ? -18.532 -6.987 18.984 1.00 48.50 88 LYS A O 1
#

Sequence (88 aa):
MNPSCEEKLEQNATDVLIYESMAQTCIEKGFVQHGLKCLYRAALLCLKTGQFEKVTQLLRQMYAVDGGSHLAQQLEAEMSARMRKESK

Organism: NCBI:txid1868324

InterPro domains:
  IPR011990 Tetratricopeptide-like helical domain superfamily [SSF48452] (33-86)

Foldseek 3Di:
DDDDPVRLVVVLVVLLVVLQVQLVVCLVVVVLVSSLVSLLSSLVSCVVVVVLVSNVVSLVVNCVSPVPDPSSVVSVVVSVVSVVVVVD